Protein AF-A0A6A5N673-F1 (afdb_monomer_lite)

Radius of gyration: 34.62 Å; chains: 1; bounding box: 61×36×86 Å

Structure (mmCIF, N/CA/C/O backbone):
data_AF-A0A6A5N673-F1
#
_entry.id   AF-A0A6A5N673-F1
#
loop_
_atom_site.group_PDB
_atom_site.id
_atom_site.type_symbol
_atom_site.label_atom_id
_atom_site.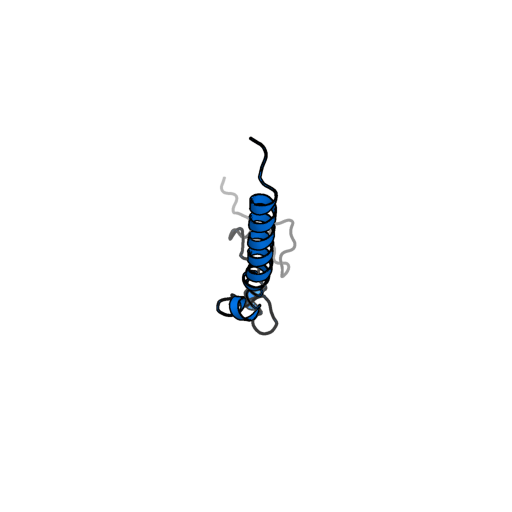label_alt_id
_atom_site.label_comp_id
_atom_site.label_asym_id
_atom_site.label_entity_id
_atom_site.label_seq_id
_atom_site.pdbx_PDB_ins_code
_atom_site.Cartn_x
_atom_site.Cartn_y
_atom_site.Cartn_z
_atom_site.occupancy
_atom_site.B_iso_or_equiv
_atom_site.auth_seq_id
_atom_site.auth_comp_id
_atom_site.auth_asym_id
_atom_site.auth_atom_id
_atom_site.pdbx_PDB_model_num
ATOM 1 N N . MET A 1 1 ? -14.721 11.791 51.556 1.00 58.50 1 MET A N 1
ATOM 2 C CA . MET A 1 1 ? -16.002 11.248 51.057 1.00 58.50 1 MET A CA 1
ATOM 3 C C . MET A 1 1 ? -15.810 9.759 50.828 1.00 58.50 1 MET A C 1
ATOM 5 O O . MET A 1 1 ? -15.045 9.395 49.948 1.00 58.50 1 MET A O 1
ATOM 9 N N . ALA A 1 2 ? -16.387 8.910 51.677 1.00 72.81 2 ALA A N 1
ATOM 10 C CA . ALA A 1 2 ? -16.325 7.464 51.486 1.00 72.81 2 ALA A CA 1
ATOM 11 C C . ALA A 1 2 ? -17.421 7.061 50.491 1.00 72.81 2 ALA A C 1
ATOM 13 O O . ALA A 1 2 ? -18.582 7.418 50.685 1.00 72.81 2 ALA A O 1
ATOM 14 N N . MET A 1 3 ? -17.055 6.356 49.420 1.00 72.69 3 MET A N 1
ATOM 15 C CA . MET A 1 3 ? -18.032 5.776 48.498 1.00 72.69 3 MET A CA 1
ATOM 16 C C . MET A 1 3 ? -18.917 4.805 49.281 1.00 72.69 3 MET A C 1
ATOM 18 O O . MET A 1 3 ? -18.412 3.905 49.958 1.00 72.69 3 MET A O 1
ATOM 22 N N . SER A 1 4 ? -20.236 4.982 49.210 1.00 84.94 4 SER A N 1
ATOM 23 C CA . SER A 1 4 ? -21.144 4.015 49.819 1.00 84.94 4 SER A CA 1
ATOM 24 C C . SER A 1 4 ? -21.007 2.675 49.090 1.00 84.94 4 SER A C 1
ATOM 26 O O . SER A 1 4 ? -20.789 2.626 47.877 1.00 84.94 4 SER A O 1
ATOM 28 N N . LYS A 1 5 ? -21.142 1.563 49.822 1.00 84.00 5 LYS A N 1
ATOM 29 C CA . LYS A 1 5 ? -21.068 0.211 49.240 1.00 84.00 5 LYS A CA 1
ATOM 30 C C . LYS A 1 5 ? -22.050 0.040 48.072 1.00 84.00 5 LYS A C 1
ATOM 32 O O . LYS A 1 5 ? -21.721 -0.616 47.094 1.00 84.00 5 LYS A O 1
ATOM 37 N N . GLY A 1 6 ? -23.217 0.686 48.149 1.00 88.94 6 GLY A N 1
ATOM 38 C CA . GLY A 1 6 ? -24.213 0.687 47.076 1.00 88.94 6 GLY A CA 1
ATOM 39 C C . GLY A 1 6 ? -23.732 1.381 45.801 1.00 88.94 6 GLY A C 1
ATOM 40 O O . GLY A 1 6 ? -23.947 0.855 44.714 1.00 88.94 6 GLY A O 1
ATOM 41 N N . ILE A 1 7 ? -23.019 2.507 45.922 1.00 90.81 7 ILE A N 1
ATOM 42 C CA . ILE A 1 7 ? -22.438 3.212 44.768 1.00 90.81 7 ILE A CA 1
ATOM 43 C C . ILE A 1 7 ? -21.358 2.355 44.101 1.00 90.81 7 ILE A C 1
ATOM 45 O O . ILE A 1 7 ? -21.314 2.276 42.877 1.00 90.81 7 ILE A O 1
ATOM 49 N N . LEU A 1 8 ? -20.529 1.659 44.885 1.00 91.19 8 LEU A N 1
ATOM 50 C CA . LEU A 1 8 ? -19.523 0.743 44.336 1.00 91.19 8 LEU A CA 1
ATOM 51 C C . LEU A 1 8 ? -20.159 -0.416 43.561 1.00 91.19 8 LEU A C 1
ATOM 53 O O . LEU A 1 8 ? -19.713 -0.723 42.460 1.00 91.19 8 LEU A O 1
ATOM 57 N N . VAL A 1 9 ? -21.217 -1.028 44.100 1.00 94.12 9 VAL A N 1
ATOM 58 C CA . VAL A 1 9 ? -21.931 -2.123 43.421 1.00 94.12 9 VAL A CA 1
ATOM 59 C C . VAL A 1 9 ? -22.576 -1.642 42.119 1.00 94.12 9 VAL A C 1
ATOM 61 O O . VAL A 1 9 ? -22.480 -2.332 41.108 1.00 94.12 9 VAL A O 1
ATOM 64 N N . LEU A 1 10 ? -23.179 -0.449 42.121 1.00 94.19 10 LEU A N 1
ATOM 65 C CA . LEU A 1 10 ? -23.762 0.163 40.923 1.00 94.19 10 LEU A CA 1
ATOM 66 C C . LEU A 1 10 ? -22.712 0.468 39.849 1.00 94.19 10 LEU A C 1
ATOM 68 O O . LEU A 1 10 ? -22.928 0.192 38.675 1.00 94.19 10 LEU A O 1
ATOM 72 N N . LEU A 1 11 ? -21.564 1.020 40.237 1.00 93.69 11 LEU A N 1
ATOM 73 C CA . LEU A 1 11 ? -20.488 1.313 39.290 1.00 93.69 11 LEU A CA 1
ATOM 74 C C . LEU A 1 11 ? -19.925 0.030 38.674 1.00 93.69 11 LEU A C 1
ATOM 76 O O . LEU A 1 11 ? -19.748 -0.044 37.460 1.00 93.69 11 LEU A O 1
ATOM 80 N N . LEU A 1 12 ? -19.687 -0.994 39.497 1.00 93.44 12 LEU A N 1
ATOM 81 C CA . LEU A 1 12 ? -19.197 -2.283 39.020 1.00 93.44 12 LEU A CA 1
ATOM 82 C C . LEU A 1 12 ? -20.203 -2.964 38.088 1.00 93.44 12 LEU A C 1
ATOM 84 O O . LEU A 1 12 ? -19.789 -3.505 37.066 1.00 93.44 12 LEU A O 1
ATOM 88 N N . SER A 1 13 ? -21.504 -2.909 38.389 1.00 93.75 13 SER A N 1
ATOM 89 C CA . SER A 1 13 ? -22.525 -3.517 37.531 1.00 93.75 13 SER A CA 1
ATOM 90 C C . SER A 1 13 ? -22.630 -2.816 36.177 1.00 93.75 13 SER A C 1
ATOM 92 O O . SER A 1 13 ? -22.663 -3.492 35.150 1.00 93.75 13 SER A O 1
ATOM 94 N N . VAL A 1 14 ? -22.598 -1.481 36.150 1.00 94.56 14 VAL A N 1
ATOM 95 C CA . VAL A 1 14 ? -22.608 -0.702 34.902 1.00 94.56 14 VAL A CA 1
ATOM 96 C C . VAL A 1 14 ? -21.374 -1.010 34.053 1.00 94.56 14 VAL A C 1
ATOM 98 O O . VAL A 1 14 ? -21.514 -1.284 32.864 1.00 94.56 14 VAL A O 1
ATOM 101 N N . LEU A 1 15 ? -20.179 -1.038 34.652 1.00 91.81 15 LEU A N 1
ATOM 102 C CA . LEU A 1 15 ? -18.943 -1.367 33.932 1.00 91.81 15 LEU A CA 1
ATOM 103 C C . LEU A 1 15 ? -18.974 -2.780 33.332 1.00 91.81 15 LEU A C 1
ATOM 105 O O . LEU A 1 15 ? -18.513 -2.978 32.208 1.00 91.81 15 LEU A O 1
ATOM 109 N N . LEU A 1 16 ? -19.543 -3.745 34.057 1.00 92.19 16 LEU A N 1
ATOM 110 C CA . LEU A 1 16 ? -19.685 -5.130 33.603 1.00 92.19 16 LEU A CA 1
ATOM 111 C C . LEU A 1 16 ? -20.673 -5.232 32.432 1.00 92.19 16 LEU A C 1
ATOM 113 O O . LEU A 1 16 ? -20.407 -5.914 31.449 1.00 92.19 16 LEU A O 1
ATOM 117 N N . VAL A 1 17 ? -21.786 -4.499 32.484 1.00 90.62 17 VAL A N 1
ATOM 118 C CA . VAL A 1 17 ? -22.714 -4.407 31.350 1.00 90.62 17 VAL A CA 1
ATOM 119 C C . VAL A 1 17 ? -22.009 -3.785 30.141 1.00 90.62 17 VAL A C 1
ATOM 121 O O . VAL A 1 17 ? -22.026 -4.373 29.062 1.00 90.62 17 VAL A O 1
ATOM 124 N N . CYS A 1 18 ? -21.325 -2.651 30.308 1.00 86.56 18 CYS A N 1
ATOM 125 C CA . CYS A 1 18 ? -20.602 -1.993 29.218 1.00 86.56 18 CYS A CA 1
ATOM 126 C C . CYS A 1 18 ? -19.571 -2.917 28.549 1.00 86.56 18 CYS A C 1
ATOM 128 O O . CYS A 1 18 ? -19.520 -2.966 27.322 1.00 86.56 18 CYS A O 1
ATOM 130 N N . SER A 1 19 ? -18.790 -3.688 29.312 1.00 83.12 19 SER A N 1
ATOM 131 C CA . SER A 1 19 ? -17.788 -4.600 28.737 1.00 83.12 19 SER A CA 1
ATOM 132 C C . SER A 1 19 ? -18.411 -5.754 27.942 1.00 83.12 19 SER A C 1
ATOM 134 O O . SER A 1 19 ? -17.879 -6.141 26.899 1.00 83.12 19 SER A O 1
ATOM 136 N N . LEU A 1 20 ? -19.572 -6.265 28.362 1.00 81.25 20 LEU A N 1
ATOM 137 C CA . LEU A 1 20 ? -20.319 -7.279 27.608 1.00 81.25 20 LEU A CA 1
ATOM 138 C C . LEU A 1 20 ? -20.850 -6.733 26.274 1.00 81.25 20 LEU A C 1
ATOM 140 O O . LEU A 1 20 ? -20.815 -7.438 25.264 1.00 81.25 20 LEU A O 1
ATOM 144 N N . TYR A 1 21 ? -21.290 -5.472 26.239 1.00 75.19 21 TYR A N 1
ATOM 145 C CA . TYR A 1 21 ? -21.731 -4.830 24.997 1.00 75.19 21 TYR A CA 1
ATOM 146 C C . TYR A 1 21 ? -20.564 -4.512 24.051 1.00 75.19 21 TYR A C 1
ATOM 148 O O . TYR A 1 21 ? -20.699 -4.720 22.846 1.00 75.19 21 TYR A O 1
ATOM 156 N N . MET A 1 22 ? -19.406 -4.088 24.571 1.00 70.88 22 MET A N 1
ATOM 157 C CA . MET A 1 22 ? -18.232 -3.739 23.753 1.00 70.88 22 MET A CA 1
ATOM 158 C C . MET A 1 22 ? -17.656 -4.926 22.963 1.00 70.88 22 MET A C 1
ATOM 160 O O . MET A 1 22 ? -17.149 -4.723 21.864 1.00 70.88 22 MET A O 1
ATOM 164 N N . ASN A 1 23 ? -17.821 -6.169 23.436 1.00 61.72 23 ASN A N 1
ATOM 165 C CA . ASN A 1 23 ? -17.414 -7.367 22.681 1.00 61.72 23 ASN A CA 1
ATOM 166 C C . ASN A 1 23 ? -18.158 -7.533 21.339 1.00 61.72 23 ASN A C 1
ATOM 168 O O . ASN A 1 23 ? -17.675 -8.236 20.458 1.00 61.72 23 ASN A O 1
ATOM 172 N N . ASN A 1 24 ? -19.319 -6.891 21.159 1.00 58.38 24 ASN A N 1
ATOM 173 C CA . ASN A 1 24 ? -20.063 -6.904 19.893 1.00 58.38 24 ASN A CA 1
ATOM 174 C C . ASN A 1 24 ? -19.735 -5.700 18.988 1.00 58.38 24 ASN A C 1
ATOM 176 O O . ASN A 1 24 ? -20.271 -5.605 17.884 1.00 58.38 24 ASN A O 1
ATOM 180 N N . VAL A 1 25 ? -18.899 -4.767 19.464 1.00 57.41 25 VAL A N 1
ATOM 181 C CA . VAL A 1 25 ? -18.533 -3.512 18.779 1.00 57.41 25 VAL A CA 1
ATOM 182 C C . VAL A 1 25 ? -17.108 -3.562 18.219 1.00 57.41 25 VAL A C 1
ATOM 184 O O . VAL A 1 25 ? -16.740 -2.716 17.407 1.00 57.41 25 VAL A O 1
ATOM 187 N N . GLU A 1 26 ? -16.326 -4.585 18.573 1.00 57.38 26 GLU A N 1
ATOM 188 C CA . GLU A 1 26 ? -15.152 -4.996 17.801 1.00 57.38 26 GLU A CA 1
ATOM 189 C C . GLU A 1 26 ? -15.667 -5.423 16.421 1.00 57.38 26 GLU A C 1
ATOM 191 O O . GLU A 1 26 ? -16.142 -6.544 16.219 1.00 57.38 26 GLU A O 1
ATOM 196 N N . GLY A 1 27 ? -15.722 -4.460 15.497 1.00 57.50 27 GLY A N 1
ATOM 197 C CA . GLY A 1 27 ? -16.207 -4.670 14.147 1.00 57.50 27 GLY A CA 1
ATOM 198 C C . GLY A 1 27 ? -15.474 -5.864 13.573 1.00 57.50 27 GLY A C 1
ATOM 199 O O . GLY A 1 27 ? -14.263 -5.791 13.386 1.00 57.50 27 GLY A O 1
ATOM 200 N N . ARG A 1 28 ? -16.213 -6.963 13.346 1.00 57.75 28 ARG A N 1
ATOM 201 C CA . ARG A 1 28 ? -15.735 -8.137 12.610 1.00 57.75 28 ARG A CA 1
ATOM 202 C C . ARG A 1 28 ? -14.878 -7.613 11.477 1.00 57.75 28 ARG A C 1
ATOM 204 O O . ARG A 1 28 ? -15.403 -6.823 10.687 1.00 57.75 28 ARG A O 1
ATOM 211 N N . ASP A 1 29 ? -13.604 -7.999 11.482 1.00 62.50 29 ASP A N 1
ATOM 212 C CA . ASP A 1 29 ? -12.587 -7.562 10.533 1.00 62.50 29 ASP A CA 1
ATOM 213 C C . ASP A 1 29 ? -13.217 -7.217 9.191 1.00 62.50 29 ASP A C 1
ATOM 215 O O . ASP A 1 29 ? -14.006 -8.011 8.661 1.00 62.50 29 ASP A O 1
ATOM 219 N N . ILE A 1 30 ? -12.894 -6.038 8.645 1.00 57.69 30 ILE A N 1
ATOM 220 C CA . ILE A 1 30 ? -13.286 -5.684 7.282 1.00 57.69 30 ILE A CA 1
ATOM 221 C C . ILE A 1 30 ? -12.861 -6.864 6.411 1.00 57.69 30 ILE A C 1
ATOM 223 O O . ILE A 1 30 ? -11.671 -7.095 6.200 1.00 57.69 30 ILE A O 1
ATOM 227 N N . SER A 1 31 ? -13.845 -7.663 5.990 1.00 58.66 31 SER A N 1
ATOM 228 C CA . SER A 1 31 ? -13.598 -8.919 5.295 1.00 58.66 31 SER A CA 1
ATOM 229 C C . SER A 1 31 ? -12.648 -8.645 4.137 1.00 58.66 31 SER A C 1
ATOM 231 O O . SER A 1 31 ? -12.812 -7.644 3.438 1.00 58.66 31 SER A O 1
ATOM 233 N N . ASN A 1 32 ? -11.691 -9.540 3.881 1.00 57.75 32 ASN A N 1
ATOM 234 C CA . ASN A 1 32 ? -10.801 -9.425 2.721 1.00 57.75 32 ASN A CA 1
ATOM 235 C C . ASN A 1 32 ? -11.577 -9.191 1.405 1.00 57.75 32 ASN A C 1
ATOM 237 O O . ASN A 1 32 ? -11.051 -8.578 0.480 1.00 57.75 32 ASN A O 1
ATOM 241 N N . GLY A 1 33 ? -12.849 -9.615 1.331 1.00 60.16 33 GLY A N 1
ATOM 242 C CA . GLY A 1 33 ? -13.742 -9.327 0.206 1.00 60.16 33 GLY A CA 1
ATOM 243 C C . GLY A 1 33 ? -14.103 -7.842 0.039 1.00 60.16 33 GLY A C 1
ATOM 244 O O . GLY A 1 33 ? -14.268 -7.375 -1.087 1.00 60.16 33 GLY A O 1
ATOM 245 N N . ALA A 1 34 ? -14.173 -7.070 1.125 1.00 58.72 34 ALA A N 1
ATOM 246 C CA . ALA A 1 34 ? -14.367 -5.621 1.083 1.00 58.72 34 ALA A CA 1
ATOM 247 C C . ALA A 1 34 ? -13.092 -4.876 0.638 1.00 58.72 34 ALA A C 1
ATOM 249 O O . ALA A 1 34 ? -13.209 -3.880 -0.070 1.00 58.72 34 ALA A O 1
ATOM 250 N N . LEU A 1 35 ? -11.892 -5.406 0.926 1.00 57.66 35 LEU A N 1
ATOM 251 C CA . LEU A 1 35 ? -10.640 -4.961 0.280 1.00 57.66 35 LEU A CA 1
ATOM 252 C C . LEU A 1 35 ? -10.571 -5.335 -1.215 1.00 57.66 35 LEU A C 1
ATOM 254 O O . LEU A 1 35 ? -9.769 -4.782 -1.972 1.00 57.66 35 LEU A O 1
ATOM 258 N N . GLN A 1 36 ? -11.396 -6.284 -1.661 1.00 59.22 36 GLN A N 1
ATOM 259 C CA . GLN A 1 36 ? -11.348 -6.808 -3.025 1.00 59.22 36 GLN A CA 1
ATOM 260 C C . GLN A 1 36 ? -12.088 -5.921 -4.038 1.00 59.22 36 GLN A C 1
ATOM 262 O O . GLN A 1 36 ? -11.740 -5.890 -5.220 1.00 59.22 36 GLN A O 1
ATOM 267 N N . ARG A 1 37 ? -13.085 -5.144 -3.594 1.00 56.47 37 ARG A N 1
ATOM 268 C CA . ARG A 1 37 ? -13.770 -4.155 -4.440 1.00 56.47 37 ARG A CA 1
ATOM 269 C C . ARG A 1 37 ? -12.893 -2.909 -4.598 1.00 56.47 37 ARG A C 1
ATOM 271 O O . ARG A 1 37 ? -13.028 -1.952 -3.850 1.00 56.47 37 ARG A O 1
ATOM 278 N N . GLY A 1 38 ? -12.000 -2.934 -5.586 1.00 60.78 38 GLY A N 1
ATOM 279 C CA . GLY A 1 38 ? -11.151 -1.791 -5.955 1.00 60.78 38 GLY A CA 1
ATOM 280 C C . GLY A 1 38 ? -9.650 -2.061 -5.891 1.00 60.78 38 GLY A C 1
ATOM 281 O O . GLY A 1 38 ? -8.857 -1.155 -6.143 1.00 60.78 38 GLY A O 1
ATOM 282 N N . THR A 1 39 ? -9.232 -3.291 -5.587 1.00 65.38 39 THR A N 1
ATOM 283 C CA . THR A 1 39 ? -7.817 -3.655 -5.649 1.00 65.38 39 THR A CA 1
ATOM 284 C C . THR A 1 39 ? -7.358 -3.666 -7.103 1.00 65.38 39 THR A C 1
ATOM 286 O O . THR A 1 39 ? -7.843 -4.439 -7.930 1.00 65.38 39 THR A O 1
ATOM 289 N N . ILE A 1 40 ? -6.404 -2.788 -7.417 1.00 69.50 40 ILE A N 1
ATOM 290 C CA . ILE A 1 40 ? -5.688 -2.812 -8.692 1.00 69.50 40 ILE A CA 1
ATOM 291 C C . ILE A 1 40 ? -5.036 -4.190 -8.804 1.00 69.50 40 ILE A C 1
ATOM 293 O O . ILE A 1 40 ? -4.318 -4.617 -7.897 1.00 69.50 40 ILE A O 1
ATOM 297 N N . ALA A 1 41 ? -5.324 -4.907 -9.891 1.00 76.69 41 ALA A N 1
ATOM 298 C CA . ALA A 1 41 ? -4.833 -6.264 -10.069 1.00 76.69 41 ALA A CA 1
ATOM 299 C C . ALA A 1 41 ? -3.299 -6.290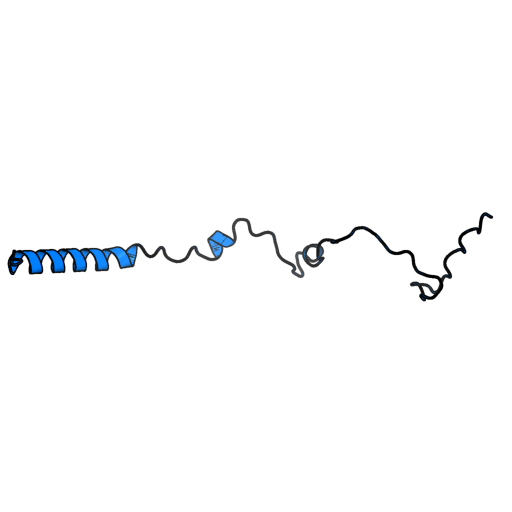 -9.979 1.00 76.69 41 ALA A C 1
ATOM 301 O O . ALA A 1 41 ? -2.612 -5.612 -10.741 1.00 76.69 41 ALA A O 1
ATOM 302 N N . GLY A 1 42 ? -2.757 -7.074 -9.047 1.00 80.06 42 GLY A N 1
ATOM 303 C CA . GLY A 1 42 ? -1.313 -7.235 -8.900 1.00 80.06 42 GLY A CA 1
ATOM 304 C C . GLY A 1 42 ? -0.673 -7.983 -10.074 1.00 80.06 42 GLY A C 1
ATOM 305 O O . GLY A 1 42 ? -1.349 -8.493 -10.975 1.00 80.06 42 GLY A O 1
ATOM 306 N N . CYS A 1 43 ? 0.655 -8.088 -10.039 1.00 84.25 43 CYS A N 1
ATOM 307 C CA . CYS A 1 43 ? 1.404 -8.951 -10.949 1.00 84.25 43 CYS A CA 1
ATOM 308 C C . CYS A 1 43 ? 0.883 -10.396 -10.863 1.00 84.25 43 CYS A C 1
ATOM 310 O O . CYS A 1 43 ? 0.848 -11.000 -9.793 1.00 84.25 43 CYS A O 1
ATOM 312 N N . SER A 1 44 ? 0.445 -10.946 -11.993 1.00 84.94 44 SER A N 1
ATOM 313 C CA . SER A 1 44 ? -0.044 -12.325 -12.097 1.00 84.94 44 SER A CA 1
ATOM 314 C C . SER A 1 44 ? 0.069 -12.810 -13.544 1.00 84.94 44 SER A C 1
ATOM 316 O O . SER A 1 44 ? 0.143 -11.977 -14.447 1.00 84.94 44 SER A O 1
ATOM 318 N N . PRO A 1 45 ? -0.002 -14.127 -13.819 1.00 88.12 45 PRO A N 1
ATOM 319 C CA . PRO A 1 45 ? -0.048 -14.636 -15.193 1.00 88.12 45 PRO A CA 1
ATOM 320 C C . PRO A 1 45 ? -1.200 -14.053 -16.029 1.00 88.12 45 PRO A C 1
ATOM 322 O O . PRO A 1 45 ? -1.074 -13.917 -17.240 1.00 88.12 45 PRO A O 1
ATOM 325 N N . LYS A 1 46 ? -2.310 -13.672 -15.379 1.00 86.06 46 LYS A N 1
ATOM 326 C CA . LYS A 1 46 ? -3.449 -12.989 -16.015 1.00 86.06 46 LYS A CA 1
ATOM 327 C C . LYS A 1 46 ? -3.205 -11.492 -16.250 1.00 86.06 46 LYS A C 1
ATOM 329 O O . LYS A 1 46 ? -3.818 -10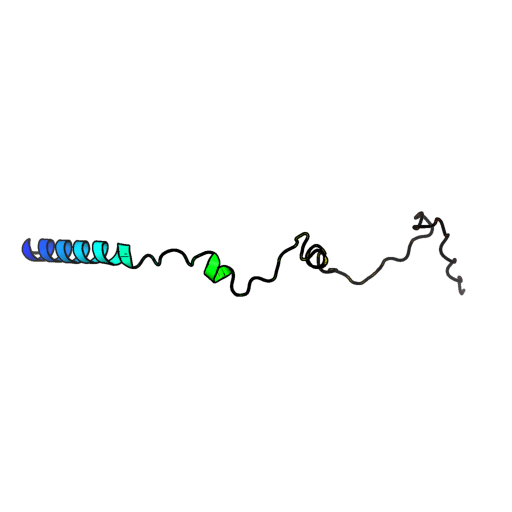.929 -17.145 1.00 86.06 46 LYS A O 1
ATOM 334 N N . ASN A 1 47 ? -2.317 -10.860 -15.475 1.00 86.75 47 ASN A N 1
ATOM 335 C CA . ASN A 1 47 ? -1.969 -9.437 -15.577 1.00 86.75 47 ASN A CA 1
ATOM 336 C C . ASN A 1 47 ? -0.437 -9.240 -15.638 1.00 86.75 47 ASN A C 1
ATOM 338 O O . ASN A 1 47 ? 0.150 -8.6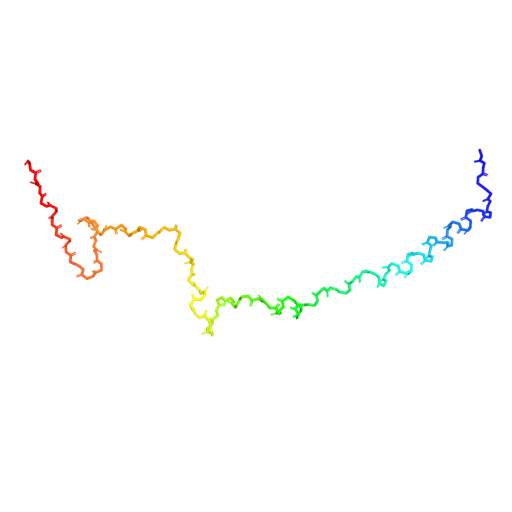31 -14.735 1.00 86.75 47 ASN A O 1
ATOM 342 N N . PRO A 1 48 ? 0.245 -9.756 -16.680 1.00 85.75 48 PRO A N 1
ATOM 343 C CA . PRO A 1 48 ? 1.709 -9.734 -16.759 1.00 85.75 48 PRO A CA 1
ATOM 344 C C . PRO A 1 48 ? 2.272 -8.319 -16.957 1.00 85.75 48 PRO A C 1
ATOM 346 O O . PRO A 1 48 ? 3.425 -8.046 -16.629 1.00 85.75 48 PRO A O 1
ATOM 349 N N . THR A 1 49 ? 1.461 -7.390 -17.465 1.00 84.25 49 THR A N 1
ATOM 350 C CA . THR A 1 49 ? 1.823 -5.973 -17.612 1.00 84.25 49 THR A CA 1
ATOM 351 C C . THR A 1 49 ? 2.110 -5.305 -16.272 1.00 84.25 49 THR A C 1
ATOM 353 O O . THR A 1 49 ? 2.997 -4.458 -16.200 1.00 84.25 49 THR A O 1
ATOM 356 N N . ASN A 1 50 ? 1.431 -5.737 -15.206 1.00 85.44 50 ASN A N 1
ATOM 357 C CA . ASN A 1 50 ? 1.556 -5.163 -13.864 1.00 85.44 50 ASN A CA 1
ATOM 358 C C . ASN A 1 50 ? 2.790 -5.699 -13.115 1.00 85.44 50 ASN A C 1
ATOM 360 O O . ASN A 1 50 ? 3.071 -5.278 -11.999 1.00 85.44 50 ASN A O 1
ATOM 364 N N . CYS A 1 51 ? 3.545 -6.618 -13.728 1.00 83.06 51 CYS A N 1
ATOM 365 C CA . CYS A 1 51 ? 4.815 -7.131 -13.208 1.00 83.06 51 CYS A CA 1
ATOM 366 C C . CYS A 1 51 ? 6.010 -6.227 -13.530 1.00 83.06 51 CYS A C 1
ATOM 368 O O . CYS A 1 51 ? 7.131 -6.509 -13.109 1.00 83.06 51 CYS A O 1
ATOM 370 N N . LYS A 1 52 ? 5.799 -5.160 -14.305 1.00 82.75 52 LYS A N 1
ATOM 371 C CA . LYS A 1 52 ? 6.843 -4.185 -14.600 1.00 82.75 52 LYS A CA 1
ATOM 372 C C . LYS A 1 52 ? 6.806 -3.092 -13.543 1.00 82.75 52 LYS A C 1
ATOM 374 O O . LYS A 1 52 ? 5.791 -2.424 -13.374 1.00 82.75 52 LYS A O 1
ATOM 379 N N . LEU A 1 53 ? 7.932 -2.896 -12.865 1.00 76.50 53 LEU A N 1
ATOM 380 C CA . LEU A 1 53 ? 8.136 -1.713 -12.038 1.00 76.50 53 LEU A CA 1
ATOM 381 C C . LEU A 1 53 ? 8.035 -0.462 -12.930 1.00 76.50 53 LEU A C 1
ATOM 383 O O . LEU A 1 53 ? 8.517 -0.497 -14.071 1.00 76.50 53 LEU A O 1
ATOM 387 N N . PRO A 1 54 ? 7.415 0.630 -12.449 1.00 73.62 54 PRO A N 1
ATOM 388 C CA . 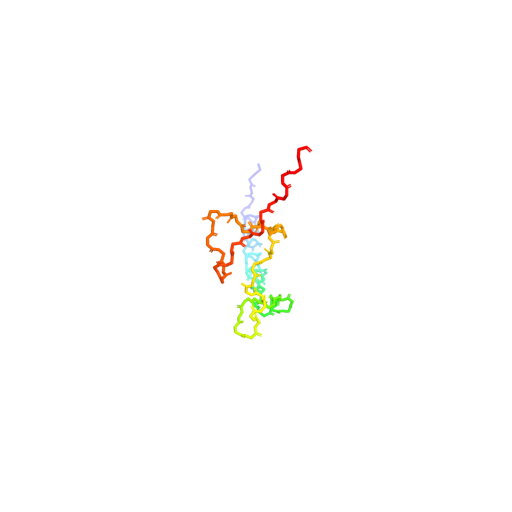PRO A 1 54 ? 7.412 1.884 -13.184 1.00 73.62 54 PRO A CA 1
ATOM 389 C C . PRO A 1 54 ? 8.856 2.312 -13.447 1.00 73.62 54 PRO A C 1
ATOM 391 O O . PRO A 1 54 ? 9.735 2.174 -12.594 1.00 73.62 54 PRO A O 1
ATOM 394 N N . VAL A 1 55 ? 9.112 2.810 -14.654 1.00 75.75 55 VAL A N 1
ATOM 395 C CA . VAL A 1 55 ? 10.444 3.283 -15.026 1.00 75.75 55 VAL A CA 1
ATOM 396 C C . VAL A 1 55 ? 10.729 4.553 -14.224 1.00 75.75 55 VAL A C 1
ATOM 398 O O . VAL A 1 55 ? 10.185 5.609 -14.527 1.00 75.75 55 VAL A O 1
ATOM 401 N N . ALA A 1 56 ? 11.570 4.440 -13.193 1.00 76.62 56 ALA A N 1
ATOM 402 C CA . ALA A 1 56 ? 11.899 5.549 -12.295 1.00 76.62 56 ALA A CA 1
ATOM 403 C C . ALA A 1 56 ? 12.621 6.706 -13.011 1.00 76.62 56 ALA A C 1
ATOM 405 O O . ALA A 1 56 ? 12.481 7.859 -12.619 1.00 76.62 56 ALA A O 1
ATOM 406 N N . ASN A 1 57 ? 13.370 6.404 -14.075 1.00 81.88 57 ASN A N 1
ATOM 407 C CA . ASN A 1 57 ? 14.014 7.396 -14.926 1.00 81.88 57 ASN A CA 1
ATOM 408 C C . ASN A 1 57 ? 13.872 6.990 -16.405 1.00 81.88 57 ASN A C 1
ATOM 410 O O . ASN A 1 57 ? 14.406 5.946 -16.787 1.00 81.88 57 ASN A O 1
ATOM 414 N N . PRO A 1 58 ? 13.181 7.779 -17.249 1.00 79.38 58 PRO A N 1
ATOM 415 C CA . PRO A 1 58 ? 13.022 7.469 -18.670 1.00 79.38 58 PRO A CA 1
ATOM 416 C C . PRO A 1 58 ? 14.324 7.611 -19.476 1.00 79.38 58 PRO A C 1
ATOM 418 O O . PRO A 1 58 ? 14.362 7.203 -20.640 1.00 79.38 58 PRO A O 1
ATOM 421 N N . TYR A 1 59 ? 15.385 8.180 -18.891 1.00 81.12 59 TYR A N 1
ATOM 422 C CA . TYR A 1 59 ? 16.691 8.298 -19.530 1.00 81.12 59 TYR A CA 1
ATOM 423 C C . TYR A 1 59 ? 17.272 6.920 -19.869 1.00 81.12 59 TYR A C 1
ATOM 425 O O . TYR A 1 59 ? 17.509 6.085 -18.995 1.00 81.12 59 TYR A O 1
ATOM 433 N N . LYS A 1 60 ? 17.552 6.701 -21.156 1.00 74.25 60 LYS A N 1
ATOM 434 C CA . LYS A 1 60 ? 18.297 5.537 -21.639 1.00 74.25 60 LYS A CA 1
ATOM 435 C C . LYS A 1 60 ? 19.737 5.961 -21.876 1.00 74.25 60 LYS A C 1
ATOM 437 O O . LYS A 1 60 ? 19.993 6.771 -22.765 1.00 74.25 60 LYS A O 1
ATOM 442 N N . ARG A 1 61 ? 20.670 5.399 -21.104 1.00 72.31 61 ARG A N 1
ATOM 443 C CA . ARG A 1 61 ? 22.098 5.587 -21.366 1.00 72.31 61 ARG A CA 1
ATOM 444 C C . ARG A 1 61 ? 22.412 5.007 -22.753 1.00 72.31 61 ARG A C 1
ATOM 446 O O . ARG A 1 61 ? 22.012 3.868 -23.018 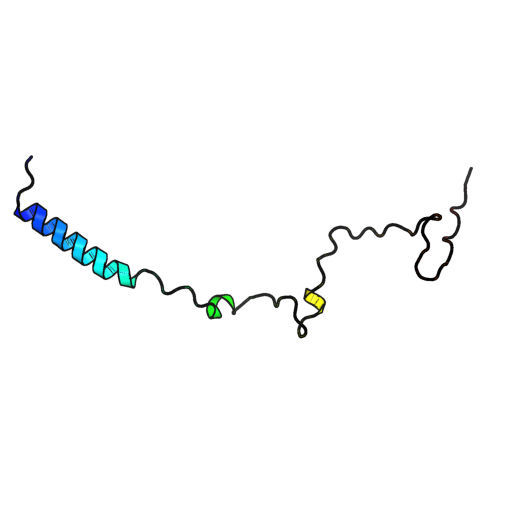1.00 72.31 61 ARG A O 1
ATOM 453 N N . PRO A 1 62 ? 23.062 5.763 -23.652 1.00 72.44 62 PRO A N 1
ATOM 454 C CA . PRO A 1 62 ? 23.546 5.192 -24.898 1.00 72.44 62 PRO A CA 1
ATOM 455 C C . PRO A 1 62 ? 24.567 4.100 -24.575 1.00 72.44 62 PRO A C 1
ATOM 457 O O . PRO A 1 62 ? 25.277 4.186 -23.576 1.00 72.44 62 PRO A O 1
ATOM 460 N N . CYS A 1 63 ? 24.632 3.074 -25.419 1.00 71.94 63 CYS A N 1
ATOM 461 C CA . CYS A 1 63 ? 25.658 2.055 -25.275 1.00 71.94 63 CYS A CA 1
ATOM 462 C C . CYS A 1 63 ? 27.032 2.698 -25.493 1.00 71.94 63 CYS A C 1
ATOM 464 O O . CYS A 1 63 ? 27.253 3.361 -26.513 1.00 71.94 63 CYS A O 1
ATOM 466 N N . GLU A 1 64 ? 27.930 2.547 -24.526 1.00 69.19 64 GLU A N 1
ATOM 467 C CA . GLU A 1 64 ? 29.261 3.138 -24.618 1.00 69.19 64 GLU A CA 1
ATOM 468 C C . GLU A 1 64 ? 30.182 2.325 -25.526 1.00 69.19 64 GLU A C 1
ATOM 470 O O . GLU A 1 64 ? 30.000 1.131 -25.728 1.00 69.19 64 GLU A O 1
ATOM 475 N N . ILE A 1 65 ? 31.227 2.970 -26.050 1.00 62.97 65 ILE A N 1
ATOM 476 C CA . ILE A 1 65 ? 32.212 2.333 -26.941 1.00 62.97 65 ILE A CA 1
ATOM 477 C C . ILE A 1 65 ? 32.898 1.127 -26.263 1.00 62.97 65 ILE A C 1
ATOM 479 O O . ILE A 1 65 ? 33.299 0.187 -26.945 1.00 62.97 65 ILE A O 1
ATOM 483 N N . ILE A 1 66 ? 33.017 1.144 -24.930 1.00 63.28 66 ILE A N 1
ATOM 484 C CA . ILE A 1 66 ? 33.592 0.051 -24.129 1.00 63.28 66 ILE A CA 1
ATOM 485 C C . ILE A 1 66 ? 32.588 -1.072 -23.818 1.00 63.28 66 ILE A C 1
ATOM 487 O O . ILE A 1 66 ? 32.990 -2.147 -23.372 1.00 63.28 66 ILE A O 1
ATOM 491 N N . GLU A 1 67 ? 31.293 -0.847 -24.043 1.00 62.50 67 GLU A N 1
ATOM 492 C CA . GLU A 1 67 ? 30.232 -1.813 -23.775 1.00 62.50 67 GLU A CA 1
ATOM 493 C C . GLU A 1 67 ? 29.924 -2.622 -25.043 1.00 62.50 67 GLU A C 1
ATOM 495 O O . GLU A 1 67 ? 29.751 -2.090 -26.140 1.00 62.50 67 GLU A O 1
ATOM 500 N N . ARG A 1 68 ? 29.824 -3.949 -24.915 1.00 60.62 68 ARG A N 1
ATOM 501 C CA . ARG A 1 68 ? 29.316 -4.792 -26.005 1.00 60.62 68 ARG A CA 1
ATOM 502 C C . ARG A 1 68 ? 27.796 -4.666 -26.044 1.00 60.62 68 ARG A C 1
ATOM 504 O O . ARG A 1 68 ? 27.096 -5.358 -25.307 1.00 60.62 68 ARG A O 1
ATOM 511 N N . CYS A 1 69 ? 27.289 -3.777 -26.892 1.00 65.94 69 CYS A N 1
ATOM 512 C CA . CYS A 1 69 ? 25.853 -3.605 -27.092 1.00 65.94 69 CYS A CA 1
ATOM 513 C C . CYS A 1 69 ? 25.210 -4.910 -27.577 1.00 65.94 69 CYS A C 1
ATOM 515 O O . CYS A 1 69 ? 25.853 -5.729 -28.243 1.00 65.94 69 CYS A O 1
ATOM 517 N N . ARG A 1 70 ? 23.915 -5.088 -27.293 1.00 59.12 70 ARG A N 1
ATOM 518 C CA . ARG A 1 70 ? 23.124 -6.166 -27.901 1.00 59.12 70 ARG A CA 1
ATOM 519 C C . ARG A 1 70 ? 23.266 -6.046 -29.430 1.00 59.12 70 ARG A C 1
ATOM 521 O O . ARG A 1 70 ? 23.165 -4.945 -29.961 1.00 59.12 70 ARG A O 1
ATOM 528 N N . ASP A 1 71 ? 23.598 -7.155 -30.088 1.00 66.06 71 ASP A N 1
ATOM 529 C CA . ASP A 1 71 ? 23.962 -7.280 -31.516 1.00 66.06 71 ASP A CA 1
ATOM 530 C C . ASP A 1 71 ? 25.405 -6.906 -31.910 1.00 66.06 71 ASP A C 1
ATOM 532 O O . ASP A 1 71 ? 25.729 -6.913 -33.096 1.00 66.06 71 ASP A O 1
ATOM 536 N N . GLY A 1 72 ? 26.298 -6.603 -30.958 1.00 58.28 72 GLY A N 1
ATOM 537 C CA . GLY A 1 72 ? 27.733 -6.407 -31.227 1.00 58.28 72 GLY A CA 1
ATOM 538 C C . GLY A 1 72 ? 28.069 -5.205 -32.120 1.00 58.28 72 GLY A C 1
ATOM 539 O O . GLY A 1 72 ? 29.206 -5.062 -32.566 1.00 58.28 72 GLY A O 1
ATOM 540 N N . LYS A 1 73 ? 27.092 -4.336 -32.393 1.00 58.84 73 LYS A N 1
ATOM 541 C CA . LYS A 1 73 ? 27.268 -3.149 -33.231 1.00 58.84 73 LYS A CA 1
ATOM 542 C C . LYS A 1 73 ? 28.009 -2.080 -32.440 1.00 58.84 73 LYS A C 1
ATOM 544 O O . LYS A 1 73 ? 27.526 -1.625 -31.406 1.00 58.84 73 LYS A O 1
ATOM 549 N N . THR A 1 74 ? 29.173 -1.672 -32.935 1.00 59.81 74 THR A N 1
ATOM 550 C CA . THR A 1 74 ? 29.903 -0.523 -32.395 1.00 59.81 74 THR A CA 1
ATOM 551 C C . THR A 1 74 ? 29.053 0.738 -32.594 1.00 59.81 74 THR A C 1
ATOM 553 O O . THR A 1 74 ? 28.583 0.964 -33.714 1.00 59.81 74 THR A O 1
ATOM 556 N N . PRO A 1 75 ? 28.826 1.561 -31.556 1.00 60.19 75 PRO A N 1
ATOM 557 C CA . PRO A 1 75 ? 28.114 2.821 -31.729 1.00 60.19 75 PRO A CA 1
ATOM 558 C C . PRO A 1 75 ? 28.896 3.748 -32.683 1.00 60.19 75 PRO A C 1
ATOM 560 O O . PRO A 1 75 ? 30.133 3.721 -32.684 1.00 60.19 75 PRO A O 1
ATOM 563 N N . PRO A 1 76 ? 28.214 4.562 -33.514 1.00 62.19 76 PRO A N 1
ATOM 564 C CA . PRO A 1 76 ? 28.887 5.524 -34.381 1.00 62.19 76 PRO A CA 1
ATOM 565 C C . PRO A 1 76 ? 29.719 6.492 -33.532 1.00 62.19 76 PRO A C 1
ATOM 567 O O . PRO A 1 76 ? 29.255 6.984 -32.501 1.00 62.19 76 PRO A O 1
ATOM 570 N N . ARG A 1 77 ? 30.968 6.751 -33.946 1.00 60.75 77 ARG A N 1
ATOM 571 C CA . ARG A 1 77 ? 31.834 7.706 -33.240 1.00 60.75 77 ARG A CA 1
ATOM 572 C C . ARG A 1 77 ? 31.174 9.089 -33.276 1.00 60.75 77 ARG A C 1
ATOM 574 O O . ARG A 1 77 ? 30.732 9.498 -34.351 1.00 60.75 77 ARG A O 1
ATOM 581 N N . PRO A 1 78 ? 31.130 9.832 -32.158 1.00 61.22 78 PRO A N 1
ATOM 582 C CA . PRO A 1 78 ? 30.734 11.230 -32.213 1.00 61.22 78 PRO A CA 1
ATOM 583 C C . PRO A 1 78 ? 31.727 11.985 -33.106 1.00 61.22 78 PRO A C 1
ATOM 585 O O . PRO A 1 78 ? 32.942 11.859 -32.933 1.00 61.22 78 PRO A O 1
ATOM 588 N N . ASN A 1 79 ? 31.212 12.737 -34.084 1.00 57.44 79 ASN A N 1
ATOM 589 C CA . ASN A 1 79 ? 32.023 13.646 -34.890 1.00 57.44 79 ASN A CA 1
ATOM 590 C C . ASN A 1 79 ? 32.707 14.632 -33.941 1.00 57.44 79 ASN A C 1
ATOM 592 O O . ASN A 1 79 ? 32.044 15.419 -33.266 1.00 57.44 79 ASN A O 1
ATOM 596 N N . LYS A 1 80 ? 34.036 14.560 -33.864 1.00 51.19 80 LYS A N 1
ATOM 597 C CA . LYS A 1 80 ? 34.851 15.480 -33.075 1.00 51.19 80 LYS A CA 1
ATOM 598 C C . LYS A 1 80 ? 34.951 16.788 -33.865 1.00 51.19 80 LYS A C 1
ATOM 600 O O . LYS A 1 80 ? 35.876 16.968 -34.649 1.00 51.19 80 LYS A O 1
ATOM 605 N N . GLY A 1 81 ? 33.938 17.641 -33.730 1.00 51.47 81 GLY A N 1
ATOM 606 C CA . GLY A 1 81 ? 34.022 19.031 -34.166 1.00 51.47 81 GLY A CA 1
ATOM 607 C C . GLY A 1 81 ? 35.031 19.748 -33.276 1.00 51.47 81 GLY A C 1
ATOM 608 O O . GLY A 1 81 ? 34.777 19.899 -32.081 1.00 51.47 81 GLY A O 1
ATOM 609 N N . TYR A 1 82 ? 36.190 20.070 -33.849 1.00 43.84 82 TYR A N 1
ATOM 610 C CA . TYR A 1 82 ? 37.105 21.088 -33.335 1.00 43.84 82 TYR A CA 1
ATOM 611 C C . TYR A 1 82 ? 36.578 22.470 -33.714 1.00 43.84 82 TYR A C 1
ATOM 613 O O . TYR A 1 82 ? 36.028 22.581 -34.835 1.00 43.84 82 TYR A O 1
#

pLDDT: mean 72.35, std 13.29, range [43.84, 94.56]

Organism: Lupinus albus (NCBI:txid3870)

InterPro domains:
  IPR008801 Rapid ALkalinization Factor [PF05498] (29-70)

Secondary structure (DSSP, 8-state):
-PPPHHHHHHHHHHHHHHHHHHTTTS-----HHHHHTTPPP-SBTTBGGGGSPP-S----PPPPTTS--TT-PPPPPP----

Foldseek 3Di:
DDDDPVNVVVVVVVVVVVVVVVVVVPPDPCPVVNVVVDDDDACDPVCVVNVDDPDPDPDDDPADQPHCDVVSDRPDDPPPDD

Sequence (82 aa):
MAMSKGILVLLLSVLLVCSLYMNNVEGRDISNGALQRGTIAGCSPKNPTNCKLPVANPYKRPCEIIERCRDGKTPPRPNKGY